Protein AF-A0A521YFS3-F1 (afdb_monomer_lite)

Radius of gyration: 19.66 Å; chains: 1; bounding box: 49×34×52 Å

Foldseek 3Di:
DPDPDDVVCVVCLCVVLVVQVVVLVVVVVVVVVVLVVQLVVLVVVQDDDDDDPPCVVVVLVDPSSVSSVVSNVVSVVVSLVLCLQQPLQLVLCSSPDPDHSVVSSVVSNVLCVVCVPVSVVLSVVLVVQQVVCCVVVNVNCVPSVVVSVVVSNVVNCVSPPDVVVVPDD

Structure (mmCIF, N/CA/C/O backbone):
data_AF-A0A521YFS3-F1
#
_entry.id   AF-A0A521YFS3-F1
#
loop_
_atom_site.group_PDB
_atom_site.id
_atom_site.type_symbol
_atom_site.label_atom_id
_atom_site.label_alt_id
_atom_site.label_comp_id
_atom_site.label_asym_id
_atom_site.label_entity_id
_atom_site.label_seq_id
_atom_site.pdbx_PDB_ins_code
_atom_site.Cartn_x
_atom_site.Cartn_y
_atom_site.Cartn_z
_atom_site.occupancy
_atom_site.B_iso_or_equiv
_atom_site.auth_seq_id
_atom_site.auth_comp_id
_atom_site.auth_asym_id
_atom_site.auth_atom_id
_atom_site.pdbx_PDB_model_num
ATOM 1 N N . ARG A 1 1 ? -25.239 -2.115 20.377 1.00 49.56 1 ARG A N 1
ATOM 2 C CA . ARG A 1 1 ? -25.679 -0.837 20.997 1.00 49.56 1 ARG A CA 1
ATOM 3 C C . ARG A 1 1 ? -26.513 -0.081 19.964 1.00 49.56 1 ARG A C 1
ATOM 5 O O . ARG A 1 1 ? -25.998 0.161 18.883 1.00 49.56 1 ARG A O 1
ATOM 12 N N . GLY A 1 2 ? -27.787 0.203 20.253 1.00 61.22 2 GLY A N 1
ATOM 13 C CA . GLY A 1 2 ? -28.758 0.793 19.313 1.00 61.22 2 GLY A CA 1
ATOM 14 C C . GLY A 1 2 ? -28.614 2.306 19.143 1.00 61.22 2 GLY A C 1
ATOM 15 O O . GLY A 1 2 ? -29.507 3.059 19.514 1.00 61.22 2 GLY A O 1
ATOM 16 N N . VAL A 1 3 ? -27.475 2.757 18.622 1.00 73.44 3 VAL A N 1
ATOM 17 C CA . VAL A 1 3 ? -27.292 4.160 18.224 1.00 73.44 3 VAL A CA 1
ATOM 18 C C . VAL A 1 3 ? -27.862 4.318 16.815 1.00 73.44 3 VAL A C 1
ATOM 20 O O . VAL A 1 3 ? -27.650 3.442 15.978 1.00 73.44 3 VAL A O 1
ATOM 23 N N . ARG A 1 4 ? -28.600 5.402 16.542 1.00 76.88 4 ARG A N 1
ATOM 24 C CA . ARG A 1 4 ? -29.092 5.673 15.183 1.00 76.88 4 ARG A CA 1
ATOM 25 C C . ARG A 1 4 ? -27.887 5.800 14.236 1.00 76.88 4 ARG A C 1
ATOM 27 O O . ARG A 1 4 ? -26.995 6.590 14.555 1.00 76.88 4 ARG A O 1
ATOM 34 N N . PRO A 1 5 ? -27.826 5.030 13.134 1.00 75.75 5 PRO A N 1
ATOM 35 C CA . PRO A 1 5 ? -26.769 5.188 12.146 1.00 75.75 5 PRO A CA 1
ATOM 36 C C . PRO A 1 5 ? -26.848 6.604 11.576 1.00 75.75 5 PRO A C 1
ATOM 38 O O . PRO A 1 5 ? -27.910 7.045 11.141 1.00 75.75 5 PRO A O 1
ATOM 41 N N . ASP A 1 6 ? -25.732 7.320 11.643 1.00 84.56 6 ASP A N 1
ATOM 42 C CA . ASP A 1 6 ? -25.609 8.698 11.183 1.00 84.56 6 ASP A CA 1
ATOM 43 C C . ASP A 1 6 ? -24.417 8.796 10.232 1.00 84.56 6 ASP A C 1
ATOM 45 O O . ASP A 1 6 ? -23.279 8.505 10.610 1.00 84.56 6 ASP A O 1
ATOM 49 N N . LEU A 1 7 ? -24.699 9.204 8.994 1.00 82.31 7 LEU A N 1
ATOM 50 C CA . LEU A 1 7 ? -23.705 9.310 7.932 1.00 82.31 7 LEU A CA 1
ATOM 51 C C . LEU A 1 7 ? -22.634 10.354 8.278 1.00 82.31 7 LEU A C 1
ATOM 53 O O . LEU A 1 7 ? -21.461 10.140 7.984 1.00 82.31 7 LEU A O 1
ATOM 57 N N . GLY A 1 8 ? -23.020 11.453 8.939 1.00 81.25 8 GLY A N 1
ATOM 58 C CA . GLY A 1 8 ? -22.095 12.526 9.307 1.00 81.25 8 GLY A CA 1
ATOM 59 C C . GLY A 1 8 ? -21.026 12.041 10.284 1.00 81.25 8 GLY A C 1
ATOM 60 O O . GLY A 1 8 ? -19.832 12.218 10.051 1.00 81.25 8 GLY A O 1
ATOM 61 N N . ARG A 1 9 ? -21.442 11.327 11.335 1.00 77.44 9 ARG A N 1
ATOM 62 C CA . ARG A 1 9 ? -20.515 10.689 12.282 1.00 77.44 9 ARG A CA 1
ATOM 63 C C . ARG A 1 9 ? -19.628 9.632 11.635 1.00 77.44 9 ARG A C 1
ATOM 65 O O . ARG A 1 9 ? -18.471 9.520 12.020 1.00 77.44 9 ARG A O 1
ATOM 72 N N . SER A 1 10 ? -20.137 8.872 10.666 1.00 78.75 10 SER A N 1
ATOM 73 C CA . SER A 1 10 ? -19.317 7.909 9.922 1.00 78.75 10 SER A CA 1
ATOM 74 C C . SER A 1 10 ? -18.268 8.596 9.043 1.00 78.75 10 SER A C 1
ATOM 76 O O . SER A 1 10 ? -17.126 8.144 9.010 1.00 78.75 10 SER A O 1
ATOM 78 N N . LEU A 1 11 ? -18.622 9.704 8.384 1.00 81.69 11 LEU A N 1
ATOM 79 C CA . LEU A 1 11 ? -17.704 10.480 7.542 1.00 81.69 11 LEU A CA 1
ATOM 80 C C . LEU A 1 11 ? -16.614 11.197 8.348 1.00 81.69 11 LEU A C 1
ATOM 82 O O . LEU A 1 11 ? -15.509 11.365 7.844 1.00 81.69 11 LEU A O 1
ATOM 86 N N . LEU A 1 12 ? -16.902 11.591 9.591 1.00 82.44 12 LEU A N 1
ATOM 87 C CA . LEU A 1 12 ? -15.970 12.306 10.474 1.00 82.44 12 LEU A CA 1
ATOM 88 C C . LEU A 1 12 ? -15.333 11.413 11.553 1.00 82.44 12 LEU A C 1
ATOM 90 O O . LEU A 1 12 ? -14.607 11.894 12.418 1.00 82.44 12 LEU A O 1
ATOM 94 N N . ALA A 1 13 ? -15.532 10.093 11.495 1.00 77.69 13 ALA A N 1
ATOM 95 C CA . ALA A 1 13 ? -15.024 9.150 12.501 1.00 77.69 13 ALA A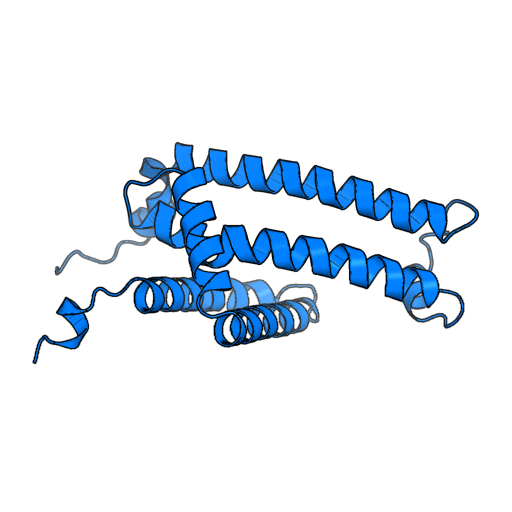 CA 1
ATOM 96 C C . ALA A 1 13 ? -13.486 9.144 12.650 1.00 77.69 13 ALA A C 1
ATOM 98 O O . ALA A 1 13 ? -12.952 8.636 13.635 1.00 77.69 13 ALA A O 1
ATOM 99 N N . TRP A 1 14 ? -12.774 9.689 11.664 1.00 77.38 14 TRP A N 1
ATOM 100 C CA . TRP A 1 14 ? -11.319 9.793 11.612 1.00 77.38 14 TRP A CA 1
ATOM 101 C C . TRP A 1 14 ? -10.772 11.017 12.359 1.00 77.38 14 TRP A C 1
ATOM 103 O O . TRP A 1 14 ? -9.599 11.003 12.729 1.00 77.38 14 TRP A O 1
ATOM 113 N N . GLU A 1 15 ? -11.598 12.036 12.638 1.00 78.94 15 GLU A N 1
ATOM 114 C CA . GLU A 1 15 ? -11.159 13.293 13.265 1.00 78.94 15 GLU A CA 1
ATOM 115 C C . GLU A 1 15 ? -10.394 13.084 14.585 1.00 78.94 15 GLU A C 1
ATOM 117 O O . GLU A 1 15 ? -9.289 13.611 14.720 1.00 78.94 15 GLU A O 1
ATOM 122 N N . PRO A 1 16 ? -10.863 12.258 15.543 1.00 77.88 16 PRO A N 1
ATOM 123 C CA . PRO A 1 16 ? -10.149 12.083 16.810 1.00 77.88 16 PRO A CA 1
ATOM 124 C C . PRO A 1 16 ? -8.791 11.384 16.653 1.00 77.88 16 PRO A C 1
ATOM 126 O O . PRO A 1 16 ? -7.947 11.446 17.543 1.00 77.88 16 PRO A O 1
ATOM 129 N N . ARG A 1 17 ? -8.577 10.695 15.526 1.00 82.50 17 ARG A N 1
ATOM 130 C CA . ARG A 1 17 ? -7.413 9.836 15.254 1.00 82.50 17 ARG A CA 1
ATOM 131 C C . ARG A 1 17 ? -6.498 10.413 14.171 1.00 82.50 17 ARG A C 1
ATOM 133 O O . ARG A 1 17 ? -5.498 9.790 13.807 1.00 82.50 17 ARG A O 1
ATOM 140 N N . LEU A 1 18 ? -6.800 11.632 13.714 1.00 84.56 18 LEU A N 1
ATOM 141 C CA . LEU A 1 18 ? -6.095 12.383 12.675 1.00 84.56 18 LEU A CA 1
ATOM 142 C C . LEU A 1 18 ? -4.578 12.362 12.840 1.00 84.56 18 LEU A C 1
ATOM 144 O O . LEU A 1 18 ? -3.866 12.114 11.875 1.00 84.56 18 LEU A O 1
ATOM 148 N N . LYS A 1 19 ? -4.073 12.579 14.060 1.00 87.75 19 LYS A N 1
ATOM 149 C CA . LYS A 1 19 ? -2.629 12.633 14.327 1.00 87.75 19 LYS A CA 1
ATOM 150 C C . LYS A 1 19 ? -1.919 11.341 13.917 1.00 87.75 19 LYS A C 1
ATOM 152 O O . LYS A 1 19 ? -0.931 11.395 13.191 1.00 87.75 19 LYS A O 1
ATOM 157 N N . ASN A 1 20 ? -2.409 10.184 14.363 1.00 88.75 20 ASN A N 1
ATOM 158 C CA . ASN A 1 20 ? -1.738 8.911 14.088 1.00 88.75 20 ASN A CA 1
ATOM 159 C C . ASN A 1 20 ? -1.926 8.487 12.627 1.00 88.75 20 ASN A C 1
ATOM 161 O O . ASN A 1 20 ? -0.998 7.948 12.028 1.00 88.75 20 ASN A O 1
ATOM 165 N N . ILE A 1 21 ? -3.081 8.804 12.031 1.00 90.44 21 ILE A N 1
ATOM 166 C CA . ILE A 1 21 ? -3.322 8.613 10.595 1.00 90.44 21 ILE A CA 1
ATOM 167 C C . ILE A 1 21 ? -2.365 9.480 9.768 1.00 90.44 21 ILE A C 1
ATOM 169 O O . ILE A 1 21 ? -1.788 8.993 8.801 1.00 90.44 21 ILE A O 1
ATOM 173 N N . ALA A 1 22 ? -2.141 10.734 10.165 1.00 91.69 22 ALA A N 1
ATOM 174 C CA . ALA A 1 22 ? -1.217 11.642 9.493 1.00 91.69 22 ALA A CA 1
ATOM 175 C C . ALA A 1 22 ? 0.237 11.167 9.608 1.00 91.69 22 ALA A C 1
ATOM 177 O O . ALA A 1 22 ? 0.955 11.182 8.613 1.00 91.69 22 ALA A O 1
ATOM 178 N N . VAL A 1 23 ? 0.668 10.688 10.782 1.00 93.25 23 VAL A N 1
ATOM 179 C CA . VAL A 1 23 ? 2.005 10.087 10.953 1.00 93.25 23 VAL A CA 1
ATOM 180 C C . VAL A 1 23 ? 2.160 8.859 10.060 1.00 93.25 23 VAL A C 1
ATOM 182 O O . VAL A 1 23 ? 3.168 8.722 9.373 1.00 93.25 23 VAL A O 1
ATOM 185 N N . PHE A 1 24 ? 1.154 7.985 10.025 1.00 93.62 24 PHE A N 1
ATOM 186 C CA . PHE A 1 24 ? 1.168 6.818 9.150 1.00 93.62 24 PHE A CA 1
ATOM 187 C C . PHE A 1 24 ? 1.230 7.218 7.667 1.00 93.62 24 PHE A C 1
ATOM 189 O O . PHE A 1 24 ? 2.061 6.702 6.924 1.00 93.62 24 PHE A O 1
ATOM 196 N N . GLY A 1 25 ? 0.431 8.203 7.253 1.00 93.25 25 GLY A N 1
ATOM 197 C CA . GLY A 1 25 ? 0.481 8.780 5.910 1.00 93.25 25 GLY A CA 1
ATOM 198 C C . GLY A 1 25 ? 1.843 9.393 5.572 1.00 93.25 25 GLY A C 1
ATOM 199 O O . GLY A 1 25 ? 2.340 9.189 4.471 1.00 93.25 25 GLY A O 1
ATOM 200 N N . ALA A 1 26 ? 2.492 10.073 6.520 1.00 94.62 26 ALA A N 1
ATOM 201 C CA . ALA A 1 26 ? 3.835 10.623 6.335 1.00 94.62 26 ALA A CA 1
ATOM 202 C C . ALA A 1 26 ? 4.888 9.520 6.135 1.00 94.62 26 ALA A C 1
ATOM 204 O O . ALA A 1 26 ? 5.755 9.655 5.275 1.00 94.62 26 ALA A O 1
ATOM 205 N N . VAL A 1 27 ? 4.789 8.407 6.869 1.00 92.19 27 VAL A N 1
ATOM 206 C CA . VAL A 1 27 ? 5.653 7.232 6.655 1.00 92.19 27 VAL A CA 1
ATOM 207 C C . VAL A 1 27 ? 5.458 6.663 5.249 1.00 92.19 27 VAL A C 1
ATOM 209 O O . VAL A 1 27 ? 6.442 6.401 4.556 1.00 92.19 27 VAL A O 1
ATOM 212 N N . LEU A 1 28 ? 4.208 6.520 4.798 1.00 93.19 28 LEU A N 1
ATOM 213 C CA . LEU A 1 28 ? 3.911 6.061 3.438 1.00 93.19 28 LEU A CA 1
ATOM 214 C C . LEU A 1 28 ? 4.409 7.043 2.369 1.00 93.19 28 LEU A C 1
ATOM 216 O O . LEU A 1 28 ? 4.914 6.606 1.342 1.00 93.19 28 LEU A O 1
ATOM 220 N N . LEU A 1 29 ? 4.336 8.352 2.619 1.00 95.25 29 LEU A N 1
ATOM 221 C CA . LEU A 1 29 ? 4.861 9.371 1.710 1.00 95.25 29 LEU A CA 1
ATOM 222 C C . LEU A 1 29 ? 6.386 9.287 1.577 1.00 95.25 29 LEU A C 1
ATOM 224 O O . LEU A 1 29 ? 6.917 9.408 0.476 1.00 95.25 29 LEU A O 1
ATOM 228 N N . VAL A 1 30 ? 7.101 9.056 2.681 1.00 94.88 30 VAL A N 1
ATOM 229 C CA . VAL A 1 30 ? 8.552 8.829 2.640 1.00 94.88 30 VAL A CA 1
ATOM 230 C C . VAL A 1 30 ? 8.869 7.564 1.842 1.00 94.88 30 VAL A C 1
ATOM 232 O O . VAL A 1 30 ? 9.759 7.600 0.996 1.00 94.88 30 VAL A O 1
ATOM 235 N N . LEU A 1 31 ? 8.128 6.473 2.065 1.00 93.38 31 LEU A N 1
ATOM 236 C CA . LEU A 1 31 ? 8.261 5.233 1.289 1.00 93.38 31 LEU A CA 1
ATOM 237 C C . LEU A 1 31 ? 7.957 5.431 -0.198 1.00 93.38 31 LEU A C 1
ATOM 239 O O . LEU A 1 31 ? 8.588 4.782 -1.028 1.00 93.38 31 LEU A O 1
ATOM 243 N N . GLU A 1 32 ? 7.047 6.341 -0.534 1.00 94.69 32 GLU A N 1
ATOM 244 C CA . GLU A 1 32 ? 6.817 6.756 -1.912 1.00 94.69 32 GLU A CA 1
ATOM 245 C C . GLU A 1 32 ? 8.020 7.540 -2.467 1.00 94.69 32 GLU A C 1
ATOM 247 O O . GLU A 1 32 ? 8.577 7.182 -3.495 1.00 94.69 32 GLU A O 1
ATOM 252 N N . MET A 1 33 ? 8.540 8.552 -1.773 1.00 95.94 33 MET A N 1
ATOM 253 C CA . MET A 1 33 ? 9.711 9.298 -2.280 1.00 95.94 33 MET A CA 1
ATOM 254 C C . MET A 1 33 ? 10.933 8.385 -2.528 1.00 95.94 33 MET A C 1
ATOM 256 O O . MET A 1 33 ? 11.603 8.478 -3.558 1.00 95.94 33 MET A O 1
ATOM 260 N N . ILE A 1 34 ? 11.173 7.492 -1.566 1.00 96.06 34 ILE A N 1
ATOM 261 C CA . ILE A 1 34 ? 11.570 6.089 -1.731 1.00 96.06 34 ILE A CA 1
ATOM 262 C C . ILE A 1 34 ? 11.526 5.478 -3.142 1.00 96.06 34 ILE A C 1
ATOM 264 O O . ILE A 1 34 ? 12.467 5.512 -3.944 1.00 96.06 34 ILE A O 1
ATOM 268 N N . TRP A 1 35 ? 10.375 4.862 -3.382 1.00 94.94 35 TRP A N 1
ATOM 269 C CA . TRP A 1 35 ? 9.966 4.192 -4.598 1.00 94.94 35 TRP A CA 1
ATOM 270 C C . TRP A 1 35 ? 10.164 5.049 -5.851 1.00 94.94 35 TRP A C 1
ATOM 272 O O . TRP A 1 35 ? 10.798 4.585 -6.796 1.00 94.94 35 TRP A O 1
ATOM 282 N N . GLY A 1 36 ? 9.724 6.309 -5.855 1.00 93.12 36 GLY A N 1
ATOM 283 C CA . GLY A 1 36 ? 9.883 7.225 -6.983 1.00 93.12 36 GLY A CA 1
ATOM 284 C C . GLY A 1 36 ? 11.345 7.402 -7.404 1.00 93.12 36 GLY A C 1
ATOM 285 O O . GLY A 1 36 ? 11.660 7.383 -8.596 1.00 93.12 36 GLY A O 1
ATOM 286 N N . ARG A 1 37 ? 12.276 7.480 -6.443 1.00 94.56 37 ARG A N 1
ATOM 287 C CA . ARG A 1 37 ? 13.718 7.509 -6.743 1.00 94.56 37 ARG A CA 1
ATOM 288 C C . ARG A 1 37 ? 14.225 6.187 -7.304 1.00 94.56 37 ARG A C 1
ATOM 290 O O . ARG A 1 37 ? 14.972 6.204 -8.277 1.00 94.56 37 ARG A O 1
ATOM 297 N N . ALA A 1 38 ? 13.820 5.058 -6.728 1.00 94.00 38 ALA A N 1
ATOM 298 C CA . ALA A 1 38 ? 14.200 3.744 -7.243 1.00 94.00 38 ALA A CA 1
ATOM 299 C C . ALA A 1 38 ? 13.687 3.532 -8.681 1.00 94.00 38 ALA A C 1
ATOM 301 O O . ALA A 1 38 ? 14.436 3.075 -9.541 1.00 94.00 38 ALA A O 1
ATOM 302 N N . SER A 1 39 ? 12.453 3.957 -8.961 1.00 90.94 39 SER A N 1
ATOM 303 C CA . SER A 1 39 ? 11.829 3.959 -10.287 1.00 90.94 39 SER A CA 1
ATOM 304 C C . SER A 1 39 ? 12.659 4.754 -11.303 1.00 90.94 39 SER A C 1
ATOM 306 O O . SER A 1 39 ? 12.922 4.259 -12.397 1.00 90.94 39 SER A O 1
ATOM 308 N N . LEU A 1 40 ? 13.135 5.952 -10.938 1.00 90.00 40 LEU A N 1
ATOM 309 C CA . LEU A 1 40 ? 14.018 6.753 -11.798 1.00 90.00 40 LEU A CA 1
ATOM 310 C C . LEU A 1 40 ? 15.368 6.075 -12.060 1.00 90.00 40 LEU A C 1
ATOM 312 O O . LEU A 1 40 ? 15.876 6.157 -13.173 1.00 90.00 40 LEU A O 1
ATOM 316 N N . VAL A 1 41 ? 15.946 5.402 -11.061 1.00 91.81 41 VAL A N 1
ATOM 317 C CA . VAL A 1 41 ? 17.207 4.663 -11.230 1.00 91.81 41 VAL A CA 1
ATOM 318 C C . VAL A 1 41 ? 17.021 3.481 -12.176 1.00 91.81 41 VAL A C 1
ATOM 320 O O . VAL A 1 41 ? 17.812 3.329 -13.099 1.00 91.81 41 VAL A O 1
ATOM 323 N N . VAL A 1 42 ? 15.965 2.679 -12.000 1.00 90.25 42 VAL A N 1
ATOM 324 C CA . VAL A 1 42 ? 15.656 1.571 -12.923 1.00 90.25 42 VAL A CA 1
ATOM 325 C C . VAL A 1 42 ? 15.483 2.099 -14.340 1.00 90.25 42 VAL A C 1
ATOM 327 O O . VAL A 1 42 ? 16.035 1.537 -15.281 1.00 90.25 42 VAL A O 1
ATOM 330 N N . PHE A 1 43 ? 14.767 3.212 -14.483 1.00 84.81 43 PHE A N 1
ATOM 331 C CA . PHE A 1 43 ? 14.561 3.863 -15.764 1.00 84.81 43 PHE A CA 1
ATOM 332 C C . PHE A 1 43 ? 15.892 4.324 -16.398 1.00 84.81 43 PHE A C 1
ATOM 334 O O . PHE A 1 43 ? 16.165 4.018 -17.554 1.00 84.81 43 PHE A O 1
ATOM 341 N N . ALA A 1 44 ? 16.764 4.983 -15.631 1.00 86.44 44 ALA A N 1
ATOM 342 C CA . ALA A 1 44 ? 18.052 5.484 -16.116 1.00 86.44 44 ALA A CA 1
ATOM 343 C C . ALA A 1 44 ? 19.061 4.377 -16.466 1.00 86.44 44 ALA A C 1
ATOM 345 O O . ALA A 1 44 ? 19.917 4.583 -17.317 1.00 86.44 44 ALA A O 1
ATOM 346 N N . LEU A 1 45 ? 18.982 3.216 -15.809 1.00 87.31 45 LEU A N 1
ATOM 347 C CA . LEU A 1 45 ? 19.861 2.075 -16.083 1.00 87.31 45 LEU A CA 1
ATOM 348 C C . LEU A 1 45 ? 19.449 1.275 -17.323 1.00 87.31 45 LEU A C 1
ATOM 350 O O . LEU A 1 45 ? 20.246 0.490 -17.821 1.00 87.31 45 LEU A O 1
ATOM 354 N N . THR A 1 46 ? 18.208 1.432 -17.784 1.00 83.00 46 THR A N 1
ATOM 355 C CA . THR A 1 46 ? 17.619 0.583 -18.833 1.00 83.00 46 THR A CA 1
ATOM 356 C C . THR A 1 46 ? 17.319 1.335 -20.125 1.00 83.00 46 THR A C 1
ATOM 358 O O . THR A 1 46 ? 17.108 0.699 -21.154 1.00 83.00 46 THR A O 1
ATOM 361 N N . PHE A 1 47 ? 17.327 2.672 -20.101 1.00 78.25 47 PHE A N 1
ATOM 362 C CA . PHE A 1 47 ? 17.112 3.508 -21.279 1.00 78.25 47 PHE A CA 1
ATOM 363 C C . PHE A 1 47 ? 18.264 4.493 -21.505 1.00 78.25 47 PHE A C 1
ATOM 365 O O . PHE A 1 47 ? 18.576 5.319 -20.647 1.00 78.25 47 PHE A O 1
ATOM 372 N N . ASP A 1 48 ? 18.819 4.483 -22.719 1.00 70.12 48 ASP A N 1
ATOM 373 C CA . ASP A 1 48 ? 19.787 5.476 -23.191 1.00 70.12 48 ASP A CA 1
ATOM 374 C C . ASP A 1 48 ? 19.063 6.744 -23.693 1.00 70.12 48 ASP A C 1
ATOM 376 O O . ASP A 1 48 ? 18.827 6.926 -24.889 1.00 70.12 48 ASP A O 1
ATOM 380 N N . GLY A 1 49 ? 18.675 7.633 -22.772 1.00 66.75 49 GLY A N 1
ATOM 381 C CA . GLY A 1 49 ? 18.076 8.944 -23.079 1.00 66.75 49 GLY A CA 1
ATOM 382 C C . GLY A 1 49 ? 16.628 9.130 -22.602 1.00 66.75 49 GLY A C 1
ATOM 383 O O . GLY A 1 49 ? 16.046 8.273 -21.943 1.00 66.75 49 GLY A O 1
ATOM 384 N N . MET A 1 50 ? 16.039 10.297 -22.894 1.00 57.94 50 MET A N 1
ATOM 385 C CA . MET A 1 50 ? 14.651 10.612 -22.519 1.00 57.94 50 MET A CA 1
ATOM 386 C C . MET A 1 50 ? 13.674 9.904 -23.479 1.00 57.94 50 MET A C 1
ATOM 388 O O . MET A 1 50 ? 13.758 10.154 -24.683 1.00 57.94 50 MET A O 1
ATOM 392 N N . PRO A 1 51 ? 12.734 9.064 -23.003 1.00 56.34 51 PRO A N 1
ATOM 393 C CA . PRO A 1 51 ? 11.722 8.458 -23.860 1.00 56.34 51 PRO A CA 1
ATOM 394 C C . PRO A 1 51 ? 10.850 9.511 -24.512 1.00 56.34 51 PRO A C 1
ATOM 396 O O . PRO A 1 51 ? 10.455 10.490 -23.876 1.00 56.34 51 PRO A O 1
ATOM 399 N N . ASP A 1 52 ? 10.443 9.245 -25.746 1.00 59.72 52 ASP A N 1
ATOM 400 C CA . ASP A 1 52 ? 9.316 9.956 -26.323 1.00 59.72 52 ASP A CA 1
ATOM 401 C C . ASP A 1 52 ? 8.015 9.439 -25.678 1.00 59.72 52 ASP A C 1
ATOM 403 O O . ASP A 1 52 ? 7.618 8.282 -25.843 1.00 59.72 52 ASP A O 1
ATOM 407 N N . PHE A 1 53 ? 7.335 10.298 -24.914 1.00 57.03 53 PHE A N 1
ATOM 408 C CA . PHE A 1 53 ? 6.086 9.954 -24.222 1.00 57.03 53 PHE A CA 1
ATOM 409 C C . PHE A 1 53 ? 4.914 9.693 -25.181 1.00 57.03 53 PHE A C 1
ATOM 411 O O . PHE A 1 53 ? 3.884 9.164 -24.761 1.00 57.03 53 PHE A O 1
ATOM 418 N N . LYS A 1 54 ? 5.063 10.009 -26.475 1.00 55.06 54 LYS A N 1
ATOM 419 C CA . LYS A 1 54 ? 4.004 9.893 -27.490 1.00 55.06 54 LYS A CA 1
ATOM 420 C C . LYS A 1 54 ? 3.543 8.453 -27.780 1.00 55.06 54 LYS A C 1
ATOM 422 O O . LYS A 1 54 ? 2.491 8.286 -28.389 1.00 55.06 54 LYS A O 1
ATOM 427 N N . GLY A 1 55 ? 4.268 7.427 -27.313 1.00 54.50 55 GLY A N 1
ATOM 428 C CA . GLY A 1 55 ? 3.920 6.002 -27.482 1.00 54.50 55 GLY A CA 1
ATOM 429 C C . GLY A 1 55 ? 4.125 5.123 -26.237 1.00 54.50 55 GLY A C 1
ATOM 430 O O . GLY A 1 55 ? 4.171 3.898 -26.351 1.00 54.50 55 GLY A O 1
ATOM 431 N N . SER A 1 56 ? 4.263 5.734 -25.054 1.00 63.75 56 SER A N 1
ATOM 432 C CA . SER A 1 56 ? 4.822 5.124 -23.833 1.00 63.75 56 SER A CA 1
ATOM 433 C C . SER A 1 56 ? 4.199 3.784 -23.402 1.00 63.75 56 SER A C 1
ATOM 435 O O . SER A 1 56 ? 4.936 2.892 -22.991 1.00 63.75 56 SER A O 1
ATOM 437 N N . LEU A 1 57 ? 2.881 3.590 -23.529 1.00 62.91 57 LEU A N 1
ATOM 438 C CA . LEU A 1 57 ? 2.239 2.334 -23.110 1.00 62.91 57 LEU A CA 1
ATOM 439 C C . LEU A 1 57 ? 2.512 1.162 -24.062 1.00 62.91 57 LEU A C 1
ATOM 441 O O . LEU A 1 57 ? 2.723 0.046 -23.604 1.00 62.91 57 LEU A O 1
ATOM 445 N N . LEU A 1 58 ? 2.532 1.401 -25.377 1.00 67.81 58 LEU A N 1
ATOM 446 C CA . LEU A 1 58 ? 2.869 0.359 -26.356 1.00 67.81 58 LEU A CA 1
ATOM 447 C C . LEU A 1 58 ? 4.365 0.039 -26.334 1.00 67.81 58 LEU A C 1
ATOM 449 O O . LEU A 1 58 ? 4.745 -1.097 -26.596 1.00 67.81 58 LEU A O 1
ATOM 453 N N . ALA A 1 59 ? 5.204 1.006 -25.952 1.00 68.12 59 ALA A N 1
ATOM 454 C CA . ALA A 1 59 ? 6.622 0.765 -25.715 1.00 68.12 59 ALA A CA 1
ATOM 455 C C . ALA A 1 59 ? 6.849 -0.254 -24.581 1.00 68.12 59 ALA A C 1
ATOM 457 O O . ALA A 1 59 ? 7.778 -1.049 -24.668 1.00 68.12 59 ALA A O 1
ATOM 458 N N . LEU A 1 60 ? 5.978 -0.320 -23.567 1.00 66.25 60 LEU A N 1
ATOM 459 C CA . LEU A 1 60 ? 6.040 -1.369 -22.535 1.00 66.25 60 LEU A CA 1
ATOM 460 C C . LEU A 1 60 ? 5.725 -2.774 -23.072 1.00 66.25 60 LEU A C 1
ATOM 462 O O . LEU A 1 60 ? 6.000 -3.750 -22.390 1.00 66.25 60 LEU A O 1
ATOM 466 N N . LEU A 1 61 ? 5.131 -2.897 -24.259 1.00 71.56 61 LEU A N 1
ATOM 467 C CA . LEU A 1 61 ? 4.859 -4.185 -24.904 1.00 71.56 61 LEU A CA 1
ATOM 468 C C . LEU A 1 61 ? 5.937 -4.558 -25.931 1.00 71.56 61 LEU A C 1
ATOM 470 O O . LEU A 1 61 ? 5.871 -5.634 -26.522 1.00 71.56 61 LEU A O 1
ATOM 474 N N . ASP A 1 62 ? 6.920 -3.682 -26.152 1.00 77.94 62 ASP A N 1
ATOM 475 C CA . ASP A 1 62 ? 8.038 -3.950 -27.045 1.00 77.94 62 ASP A CA 1
ATOM 476 C C . ASP A 1 62 ? 8.976 -4.988 -26.400 1.00 77.94 62 ASP A C 1
ATOM 478 O O . ASP A 1 62 ? 9.498 -4.740 -25.307 1.00 77.94 62 ASP A O 1
ATOM 482 N N . PRO A 1 63 ? 9.248 -6.129 -27.061 1.00 77.38 63 PRO A N 1
ATOM 483 C CA . PRO A 1 63 ? 10.170 -7.143 -26.551 1.00 77.38 63 PRO A CA 1
ATOM 484 C C . PRO A 1 63 ? 11.569 -6.603 -26.226 1.00 77.38 63 PRO A C 1
ATOM 486 O O . PRO A 1 63 ? 12.266 -7.176 -25.392 1.00 77.38 63 PRO A O 1
ATOM 489 N N . ARG A 1 64 ? 11.982 -5.492 -26.851 1.00 80.38 64 ARG A N 1
ATOM 490 C CA . ARG A 1 64 ? 13.268 -4.829 -26.582 1.00 80.38 64 ARG A CA 1
ATOM 491 C C . ARG A 1 64 ? 13.353 -4.232 -25.178 1.00 80.38 64 ARG A C 1
ATOM 493 O O . ARG A 1 64 ? 14.450 -4.083 -24.659 1.00 80.38 64 ARG A O 1
ATOM 500 N N . ASN A 1 65 ? 12.215 -3.955 -24.546 1.00 82.00 65 ASN A N 1
ATOM 501 C CA . ASN A 1 65 ? 12.141 -3.352 -23.217 1.00 82.00 65 ASN A CA 1
ATOM 502 C C . ASN A 1 65 ? 11.935 -4.394 -22.103 1.00 82.00 65 ASN A C 1
ATOM 504 O O . ASN A 1 65 ? 11.625 -4.030 -20.969 1.00 82.00 65 ASN A O 1
ATOM 508 N N . VAL A 1 66 ? 12.106 -5.691 -22.394 1.00 84.88 66 VAL A N 1
ATOM 509 C CA . VAL A 1 66 ? 11.891 -6.769 -21.412 1.00 84.88 66 VAL A CA 1
ATOM 510 C C . VAL A 1 66 ? 12.762 -6.612 -20.166 1.00 84.88 66 VAL A C 1
ATOM 512 O O . VAL A 1 66 ? 12.289 -6.860 -19.059 1.00 84.88 66 VAL A O 1
ATOM 515 N N . GLU A 1 67 ? 14.000 -6.139 -20.323 1.00 86.56 67 GLU A N 1
ATOM 516 C CA . GLU A 1 67 ? 14.911 -5.891 -19.203 1.00 86.56 67 GLU A CA 1
ATOM 517 C C . GLU A 1 67 ? 14.352 -4.823 -18.256 1.00 86.56 67 GLU A C 1
ATOM 519 O O . GLU A 1 67 ? 14.298 -5.041 -17.044 1.00 86.56 67 GLU A O 1
ATOM 524 N N . PHE A 1 68 ? 13.824 -3.725 -18.808 1.00 87.25 68 PHE A N 1
ATOM 525 C CA . PHE A 1 68 ? 13.126 -2.708 -18.027 1.00 87.25 68 PHE A CA 1
ATOM 526 C C . PHE A 1 68 ? 11.903 -3.281 -17.318 1.00 87.25 68 PHE A C 1
ATOM 528 O O . PHE A 1 68 ? 11.754 -3.073 -16.119 1.00 87.25 68 PHE A O 1
ATOM 535 N N . ILE A 1 69 ? 11.042 -4.027 -18.016 1.00 87.50 69 ILE A N 1
ATOM 536 C CA . ILE A 1 69 ? 9.814 -4.582 -17.425 1.00 87.50 69 ILE A CA 1
ATOM 537 C C . ILE A 1 69 ? 10.154 -5.499 -16.251 1.00 87.50 69 ILE A C 1
ATOM 539 O O . ILE A 1 69 ? 9.550 -5.378 -15.184 1.00 87.50 69 ILE A O 1
ATOM 543 N N . VAL A 1 70 ? 11.126 -6.397 -16.424 1.00 90.38 70 VAL A N 1
ATOM 544 C CA . VAL A 1 70 ? 11.553 -7.333 -15.378 1.00 90.38 70 VAL A CA 1
ATOM 545 C C . VAL A 1 70 ? 12.160 -6.578 -14.198 1.00 90.38 70 VAL A C 1
ATOM 547 O O . VAL A 1 70 ? 11.735 -6.801 -13.065 1.00 90.38 70 VAL A O 1
ATOM 550 N N . ALA A 1 71 ? 13.097 -5.656 -14.441 1.00 91.31 71 ALA A N 1
ATOM 551 C CA . ALA A 1 71 ? 13.735 -4.877 -13.383 1.00 91.31 71 ALA A CA 1
ATOM 552 C C . ALA A 1 71 ? 12.721 -4.000 -12.629 1.00 91.31 71 ALA A C 1
ATOM 554 O O . ALA A 1 71 ? 12.664 -4.025 -11.400 1.00 91.31 71 ALA A O 1
ATOM 555 N N . TYR A 1 72 ? 11.870 -3.278 -13.357 1.00 91.19 72 TYR A N 1
ATOM 556 C CA . TYR A 1 72 ? 10.850 -2.396 -12.796 1.00 91.19 72 TYR A CA 1
ATOM 557 C C . TYR A 1 72 ? 9.825 -3.171 -11.972 1.00 91.19 72 TYR A C 1
ATOM 559 O O . TYR A 1 72 ? 9.507 -2.784 -10.848 1.00 91.19 72 TYR A O 1
ATOM 567 N N . THR A 1 73 ? 9.356 -4.307 -12.494 1.00 91.94 73 THR A N 1
ATOM 568 C CA . THR A 1 73 ? 8.412 -5.178 -11.786 1.00 91.94 73 THR A CA 1
ATOM 569 C C . THR A 1 73 ? 9.052 -5.792 -10.546 1.00 91.94 73 THR A C 1
ATOM 571 O O . THR A 1 73 ? 8.405 -5.849 -9.505 1.00 91.94 73 THR A O 1
ATOM 574 N N . ALA A 1 74 ? 10.319 -6.213 -10.608 1.00 94.50 74 ALA A N 1
ATOM 575 C CA . ALA A 1 74 ? 11.020 -6.789 -9.463 1.00 94.50 74 ALA A CA 1
ATOM 576 C C . ALA A 1 74 ? 11.212 -5.765 -8.334 1.00 94.50 74 ALA A C 1
ATOM 578 O O . ALA A 1 74 ? 10.857 -6.038 -7.186 1.00 94.50 74 ALA A O 1
ATOM 579 N N . VAL A 1 75 ? 11.711 -4.565 -8.653 1.00 95.50 75 VAL A N 1
ATOM 580 C CA . VAL A 1 75 ? 11.860 -3.486 -7.662 1.00 95.50 75 VAL A CA 1
ATOM 581 C C . VAL A 1 75 ? 10.485 -3.071 -7.130 1.00 95.50 75 VAL A C 1
ATOM 583 O O . VAL A 1 75 ? 10.312 -2.942 -5.918 1.00 95.50 75 VAL A O 1
ATOM 586 N N . GLY A 1 76 ? 9.481 -2.950 -8.002 1.00 95.06 76 GLY A N 1
ATOM 587 C CA . GLY A 1 76 ? 8.101 -2.652 -7.615 1.00 95.06 76 GLY A CA 1
ATOM 588 C C . GLY A 1 76 ? 7.505 -3.686 -6.675 1.00 95.06 76 GLY A C 1
ATOM 589 O O . GLY A 1 76 ? 6.914 -3.319 -5.664 1.00 95.06 76 GLY A O 1
ATOM 590 N N . ALA A 1 77 ? 7.720 -4.973 -6.941 1.00 94.88 77 ALA A N 1
ATOM 591 C CA . ALA A 1 77 ? 7.251 -6.056 -6.088 1.00 94.88 77 ALA A CA 1
ATOM 592 C C . ALA A 1 77 ? 7.879 -6.002 -4.687 1.00 94.88 77 ALA A C 1
ATOM 594 O O . ALA A 1 77 ? 7.182 -6.251 -3.704 1.00 94.88 77 ALA A O 1
ATOM 595 N N . ILE A 1 78 ? 9.159 -5.625 -4.569 1.00 96.06 78 ILE A N 1
ATOM 596 C CA . ILE A 1 78 ? 9.830 -5.451 -3.270 1.00 96.06 78 ILE A CA 1
ATOM 597 C C . ILE A 1 78 ? 9.165 -4.329 -2.466 1.00 96.06 78 ILE A C 1
ATOM 599 O O . ILE A 1 78 ? 8.807 -4.535 -1.305 1.00 96.06 78 ILE A O 1
ATOM 603 N N . PHE A 1 79 ? 8.958 -3.159 -3.077 1.00 96.25 79 PHE A N 1
ATOM 604 C CA . PHE A 1 79 ? 8.288 -2.039 -2.411 1.00 96.25 79 PHE A CA 1
ATOM 605 C C . PHE A 1 79 ? 6.831 -2.359 -2.081 1.00 96.25 79 PHE A C 1
ATOM 607 O O . PHE A 1 79 ? 6.389 -2.088 -0.967 1.00 96.25 79 PHE A O 1
ATOM 614 N N . ALA A 1 80 ? 6.100 -2.984 -3.004 1.00 95.75 80 ALA A N 1
ATOM 615 C CA . ALA A 1 80 ? 4.720 -3.398 -2.791 1.00 95.75 80 ALA A CA 1
ATOM 616 C C . ALA A 1 80 ? 4.609 -4.376 -1.617 1.00 95.75 80 ALA A C 1
ATOM 618 O O . ALA A 1 80 ? 3.781 -4.169 -0.733 1.00 95.75 80 ALA A O 1
ATOM 619 N N . LEU A 1 81 ? 5.476 -5.393 -1.556 1.00 95.81 81 LEU A N 1
ATOM 620 C CA . LEU A 1 81 ? 5.517 -6.343 -0.447 1.00 95.81 81 LEU A CA 1
ATOM 621 C C . LEU A 1 81 ? 5.840 -5.641 0.872 1.00 95.81 81 LEU A C 1
ATOM 623 O O . LEU A 1 81 ? 5.189 -5.904 1.882 1.00 95.81 81 LEU A O 1
ATOM 627 N N . TRP A 1 82 ? 6.823 -4.742 0.867 1.00 95.75 82 TRP A N 1
ATOM 628 C CA . TRP A 1 82 ? 7.229 -4.021 2.066 1.00 95.75 82 TRP A CA 1
ATOM 629 C C . TRP A 1 82 ? 6.112 -3.115 2.592 1.00 95.75 82 TRP A C 1
ATOM 631 O O . TRP A 1 82 ? 5.748 -3.209 3.766 1.00 95.75 82 TRP A O 1
ATOM 641 N N . ILE A 1 83 ? 5.517 -2.298 1.718 1.00 96.25 83 ILE A N 1
ATOM 642 C CA . ILE A 1 83 ? 4.393 -1.416 2.046 1.00 96.25 83 ILE A CA 1
ATOM 643 C C . ILE A 1 83 ? 3.205 -2.244 2.524 1.00 96.25 83 ILE A C 1
ATOM 645 O O . ILE A 1 83 ? 2.636 -1.943 3.572 1.00 96.25 83 ILE A O 1
ATOM 649 N N . PHE A 1 84 ? 2.840 -3.307 1.807 1.00 97.12 84 PHE A N 1
ATOM 650 C CA . PHE A 1 84 ? 1.751 -4.197 2.198 1.00 97.12 84 PHE A CA 1
ATOM 651 C C . PHE A 1 84 ? 1.987 -4.787 3.591 1.00 97.12 84 PHE A C 1
ATOM 653 O O . PHE A 1 84 ? 1.110 -4.704 4.453 1.00 97.12 84 PHE A O 1
ATOM 660 N N . ALA A 1 85 ? 3.195 -5.294 3.852 1.00 97.12 85 ALA A N 1
ATOM 661 C CA . ALA A 1 85 ? 3.544 -5.895 5.131 1.00 97.12 85 ALA A CA 1
ATOM 662 C C . ALA A 1 85 ? 3.347 -4.930 6.305 1.00 97.12 85 ALA A C 1
ATOM 664 O O . ALA A 1 85 ? 2.806 -5.327 7.335 1.00 97.12 85 ALA A O 1
ATOM 665 N N . VAL A 1 86 ? 3.705 -3.653 6.151 1.00 96.38 86 VAL A N 1
ATOM 666 C CA . VAL A 1 86 ? 3.558 -2.651 7.222 1.00 96.38 86 VAL A CA 1
ATOM 667 C C . VAL A 1 86 ? 2.193 -1.955 7.246 1.00 96.38 86 VAL A C 1
ATOM 669 O O . VAL A 1 86 ? 1.929 -1.191 8.174 1.00 96.38 86 VAL A O 1
ATOM 672 N N . SER A 1 87 ? 1.321 -2.171 6.256 1.00 96.12 87 SER A N 1
ATOM 673 C CA . SER A 1 87 ? 0.078 -1.396 6.107 1.00 96.12 87 SER A CA 1
ATOM 674 C C . SER A 1 87 ? -1.220 -2.195 6.149 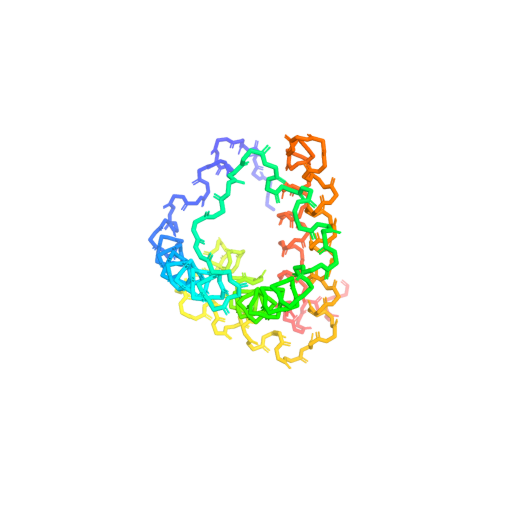1.00 96.12 87 SER A C 1
ATOM 676 O O . SER A 1 87 ? -2.237 -1.611 6.525 1.00 96.12 87 SER A O 1
ATOM 678 N N . VAL A 1 88 ? -1.207 -3.493 5.820 1.00 96.31 88 VAL A N 1
ATOM 679 C CA . VAL A 1 88 ? -2.420 -4.285 5.536 1.00 96.31 88 VAL A CA 1
ATOM 680 C C . VAL A 1 88 ? -3.493 -4.210 6.629 1.00 96.31 88 VAL A C 1
ATOM 682 O O . VAL A 1 88 ? -4.682 -4.198 6.318 1.00 96.31 88 VAL A O 1
ATOM 685 N N . ILE A 1 89 ? -3.098 -4.094 7.900 1.00 95.81 89 ILE A N 1
ATOM 686 C CA . ILE A 1 89 ? -4.030 -3.916 9.026 1.00 95.81 89 ILE A CA 1
ATOM 687 C C . ILE A 1 89 ? -3.825 -2.616 9.813 1.00 95.81 89 ILE A C 1
ATOM 689 O O . ILE A 1 89 ? -4.512 -2.382 10.806 1.00 95.81 89 ILE A O 1
ATOM 693 N N . SER A 1 90 ? -2.905 -1.752 9.389 1.00 94.69 90 SER A N 1
ATOM 694 C CA . SER A 1 90 ? -2.505 -0.574 10.165 1.00 94.69 90 SER A CA 1
ATOM 695 C C . SER A 1 90 ? -3.606 0.480 10.226 1.00 94.69 90 SER A C 1
ATOM 697 O O . SER A 1 90 ? -3.907 0.982 11.303 1.00 94.69 90 SER A O 1
ATOM 699 N N . MET A 1 91 ? -4.270 0.769 9.103 1.00 91.94 91 MET A N 1
ATOM 700 C CA . MET A 1 91 ? -5.382 1.728 9.065 1.00 91.94 91 MET A CA 1
ATOM 701 C C . MET A 1 91 ? -6.569 1.307 9.955 1.00 91.94 91 MET A C 1
ATOM 703 O O . MET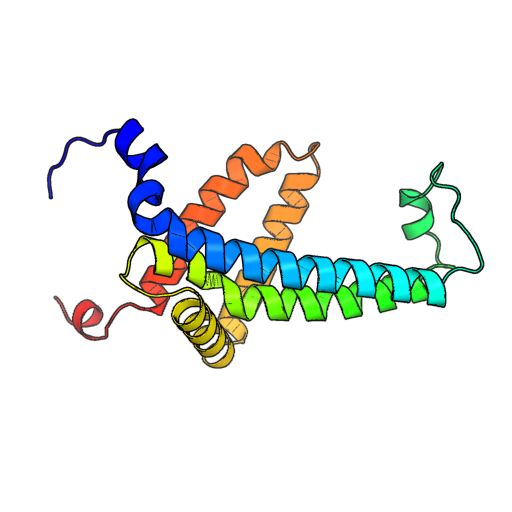 A 1 91 ? -6.931 2.086 10.840 1.00 91.94 91 MET A O 1
ATOM 707 N N . PRO A 1 92 ? -7.155 0.096 9.815 1.00 91.81 92 PRO A N 1
ATOM 708 C CA . PRO A 1 92 ? -8.260 -0.311 10.681 1.00 91.81 92 PRO A CA 1
ATOM 709 C C . PRO A 1 92 ? -7.832 -0.393 12.153 1.00 91.81 92 PRO A C 1
ATOM 711 O O . PRO A 1 92 ? -8.594 0.008 13.025 1.00 91.81 92 PRO A O 1
ATOM 714 N N . MET A 1 93 ? -6.592 -0.804 12.440 1.00 93.00 93 MET A N 1
ATOM 715 C CA . MET A 1 93 ? -6.054 -0.825 13.801 1.00 93.00 93 MET A CA 1
ATOM 716 C C . MET A 1 93 ? -5.929 0.575 14.417 1.00 93.00 93 MET A C 1
ATOM 718 O O . MET A 1 93 ? -6.319 0.754 15.568 1.00 93.00 93 MET A O 1
ATOM 722 N N . LEU A 1 94 ? -5.433 1.559 13.661 1.00 92.62 94 LEU A N 1
ATOM 723 C CA . LEU A 1 94 ? -5.365 2.961 14.084 1.00 92.62 94 LEU A CA 1
ATOM 724 C C . LEU A 1 94 ? -6.755 3.555 14.328 1.00 92.62 94 LEU A C 1
ATOM 726 O O . LEU A 1 94 ? -6.903 4.395 15.213 1.00 92.62 94 LEU A O 1
ATOM 730 N N . MET A 1 95 ? -7.758 3.120 13.556 1.00 89.12 95 MET A N 1
ATOM 731 C CA . MET A 1 95 ? -9.158 3.549 13.658 1.00 89.12 95 MET A CA 1
ATOM 732 C C . MET A 1 95 ? -9.939 2.871 14.790 1.00 89.12 95 MET A C 1
ATOM 734 O O . MET A 1 95 ? -10.863 3.471 15.337 1.00 89.12 95 MET A O 1
ATOM 738 N N . ASP A 1 96 ? -9.588 1.640 15.150 1.00 88.88 96 ASP A N 1
ATOM 739 C CA . ASP A 1 96 ? -10.278 0.860 16.180 1.00 88.88 96 ASP A CA 1
ATOM 740 C C . ASP A 1 96 ? -9.638 1.045 17.564 1.00 88.88 96 ASP A C 1
ATOM 742 O O . ASP A 1 96 ? -10.317 1.330 18.552 1.00 88.88 96 ASP A O 1
ATOM 746 N N . ARG A 1 97 ? -8.304 0.986 17.647 1.00 85.62 97 ARG A N 1
ATOM 747 C CA . ARG A 1 97 ? -7.552 0.923 18.912 1.00 85.62 97 ARG A CA 1
ATOM 748 C C . ARG A 1 97 ? -6.772 2.197 19.184 1.00 85.62 97 ARG A C 1
ATOM 75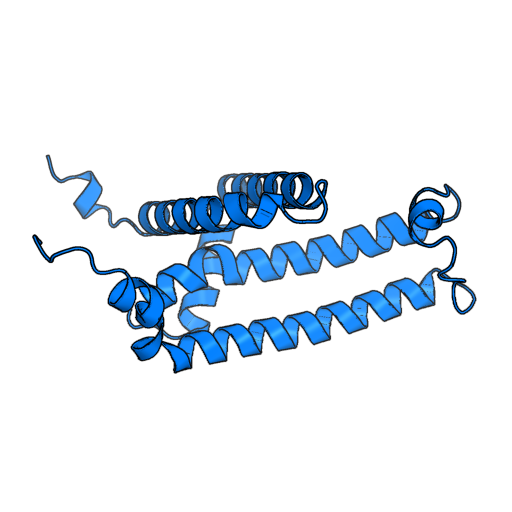0 O O . ARG A 1 97 ? -6.365 2.885 18.257 1.00 85.62 97 ARG A O 1
ATOM 757 N N . ASP A 1 98 ? -6.562 2.524 20.453 1.00 85.38 98 ASP A N 1
ATOM 758 C CA . ASP A 1 98 ? -5.695 3.640 20.841 1.00 85.38 98 ASP A CA 1
ATOM 759 C C . ASP A 1 98 ? -4.224 3.211 20.727 1.00 85.38 98 ASP A C 1
ATOM 761 O O . ASP A 1 98 ? -3.631 2.662 21.654 1.00 85.38 98 ASP A O 1
ATOM 765 N N . THR A 1 99 ? -3.673 3.319 19.519 1.00 89.25 99 THR A N 1
ATOM 766 C CA . THR A 1 99 ? -2.324 2.857 19.181 1.00 89.25 99 THR A CA 1
ATOM 767 C C . THR A 1 99 ? -1.664 3.813 18.196 1.00 89.25 99 THR A C 1
ATOM 769 O O . THR A 1 99 ? -2.341 4.502 17.427 1.00 89.25 99 THR A O 1
ATOM 772 N N . ASP A 1 100 ? -0.338 3.893 18.246 1.00 92.94 100 ASP A N 1
ATOM 773 C CA . ASP A 1 100 ? 0.455 4.733 17.357 1.00 92.94 100 ASP A CA 1
ATOM 774 C C . ASP A 1 100 ? 0.790 4.021 16.030 1.00 92.94 100 ASP A C 1
ATOM 776 O O . ASP A 1 100 ? 0.657 2.803 15.883 1.00 92.94 100 ASP A O 1
ATOM 780 N N . ALA A 1 101 ? 1.241 4.801 15.044 1.00 91.69 101 ALA A N 1
ATOM 781 C CA . ALA A 1 101 ? 1.531 4.313 13.696 1.00 91.69 101 ALA A CA 1
ATOM 782 C C . ALA A 1 101 ? 2.665 3.271 13.645 1.00 91.69 101 ALA A C 1
ATOM 784 O O . ALA A 1 101 ? 2.619 2.366 12.811 1.00 91.69 101 ALA A O 1
ATOM 785 N N . ILE A 1 102 ? 3.664 3.374 14.529 1.00 92.69 102 ILE A N 1
ATOM 786 C CA . ILE A 1 102 ? 4.797 2.440 14.575 1.00 92.69 102 ILE A CA 1
ATOM 787 C C . ILE A 1 102 ? 4.308 1.099 15.118 1.00 92.69 102 ILE A C 1
ATOM 789 O O . ILE A 1 102 ? 4.538 0.058 14.502 1.00 92.69 102 ILE A O 1
ATOM 793 N N . SER A 1 103 ? 3.578 1.125 16.233 1.00 94.69 103 SER A N 1
ATOM 794 C CA . SER A 1 103 ? 2.976 -0.064 16.839 1.00 94.69 103 SER A CA 1
ATOM 795 C C . SER A 1 103 ? 2.022 -0.779 15.877 1.00 94.69 103 SER A C 1
ATOM 797 O O . SER A 1 103 ? 2.073 -2.008 15.754 1.00 94.69 103 SER A O 1
ATOM 799 N N . ALA A 1 104 ? 1.196 -0.025 15.146 1.00 95.44 104 ALA A N 1
ATOM 800 C CA . ALA A 1 104 ? 0.316 -0.569 14.114 1.00 95.44 104 ALA A CA 1
ATOM 801 C C . ALA A 1 104 ? 1.113 -1.241 12.981 1.00 95.44 104 ALA A C 1
ATOM 803 O O . ALA A 1 104 ? 0.861 -2.405 12.660 1.00 95.44 104 ALA A O 1
ATOM 804 N N . GLY A 1 105 ? 2.135 -0.563 12.448 1.00 95.75 105 GLY A N 1
ATOM 805 C CA . GLY A 1 105 ? 2.976 -1.095 11.373 1.00 95.75 105 GLY A CA 1
ATOM 806 C C . GLY A 1 105 ? 3.761 -2.347 11.768 1.00 95.75 105 GLY A C 1
ATOM 807 O O . GLY A 1 105 ? 3.802 -3.319 11.014 1.00 95.75 105 GLY A O 1
ATOM 808 N N . LEU A 1 106 ? 4.324 -2.381 12.979 1.00 96.50 106 LEU A N 1
ATOM 809 C CA . LEU A 1 106 ? 5.010 -3.565 13.506 1.00 96.50 106 LEU A CA 1
ATOM 810 C C . LEU A 1 106 ? 4.047 -4.736 13.727 1.00 96.50 106 LEU A C 1
ATOM 812 O O . LEU A 1 106 ? 4.410 -5.886 13.480 1.00 96.50 106 LEU A O 1
ATOM 816 N N . THR A 1 107 ? 2.820 -4.461 14.172 1.00 96.56 107 THR A N 1
ATOM 817 C CA . THR A 1 107 ? 1.782 -5.491 14.323 1.00 96.56 107 THR A CA 1
ATOM 818 C C . THR A 1 107 ? 1.379 -6.058 12.964 1.00 96.56 107 THR A C 1
ATOM 820 O O . THR A 1 107 ? 1.287 -7.275 12.816 1.00 96.56 107 THR A O 1
ATOM 823 N N . SER A 1 108 ? 1.223 -5.195 11.957 1.00 96.94 108 SER A N 1
ATOM 824 C CA . SER A 1 108 ? 0.975 -5.591 10.570 1.00 96.94 108 SER A CA 1
ATOM 825 C C . SER A 1 108 ? 2.093 -6.482 10.027 1.00 96.94 108 SER A C 1
ATOM 827 O O . SER A 1 108 ? 1.828 -7.572 9.520 1.00 96.94 108 SER A O 1
ATOM 829 N N . LEU A 1 109 ? 3.352 -6.086 10.223 1.00 97.50 109 LEU A N 1
ATOM 830 C CA . LEU A 1 109 ? 4.499 -6.867 9.768 1.00 97.50 109 LEU A CA 1
ATOM 831 C C . LEU A 1 109 ? 4.537 -8.248 10.434 1.00 97.50 109 LEU A C 1
ATOM 833 O O . LEU A 1 109 ? 4.700 -9.262 9.758 1.00 97.50 109 LEU A O 1
ATOM 837 N N . ARG A 1 110 ? 4.339 -8.304 11.758 1.00 97.50 110 ARG A N 1
ATOM 838 C CA . ARG A 1 110 ? 4.269 -9.569 12.506 1.00 97.50 110 ARG A CA 1
ATOM 839 C C . ARG A 1 110 ? 3.152 -10.471 11.992 1.00 97.50 110 ARG A C 1
ATOM 841 O O . ARG A 1 110 ? 3.363 -11.675 11.889 1.00 97.50 110 ARG A O 1
ATOM 848 N N . LEU A 1 111 ? 1.994 -9.904 11.651 1.00 96.94 111 LEU A N 1
ATOM 849 C CA . LEU A 1 111 ? 0.885 -10.655 11.072 1.00 96.94 111 LEU A CA 1
ATOM 850 C C . LEU A 1 111 ? 1.282 -11.290 9.734 1.00 96.94 111 LEU A C 1
ATOM 852 O O . LEU A 1 111 ? 1.076 -12.488 9.549 1.00 96.94 111 LEU A O 1
ATOM 856 N N . VAL A 1 112 ? 1.888 -10.519 8.827 1.00 97.69 112 VAL A N 1
ATOM 857 C CA . VAL A 1 112 ? 2.328 -11.034 7.520 1.00 97.69 112 VAL A CA 1
ATOM 858 C C . VAL A 1 112 ? 3.374 -12.132 7.663 1.00 97.69 112 VAL A C 1
ATOM 860 O O . VAL A 1 112 ? 3.266 -13.160 6.999 1.00 97.69 112 VAL A O 1
ATOM 863 N N . LEU A 1 113 ? 4.329 -11.972 8.578 1.00 97.38 113 LEU A N 1
ATOM 864 C CA . LEU A 1 113 ? 5.351 -12.987 8.838 1.00 97.38 113 LEU A CA 1
ATOM 865 C C . LEU A 1 113 ? 4.790 -14.253 9.505 1.00 97.38 113 LEU A C 1
ATOM 867 O O . LEU A 1 113 ? 5.303 -15.342 9.264 1.00 97.38 113 LEU A O 1
ATOM 871 N N . ALA A 1 114 ? 3.738 -14.136 10.319 1.00 97.19 114 ALA A N 1
ATOM 872 C CA . ALA A 1 114 ? 3.115 -15.278 10.988 1.00 97.19 114 ALA A CA 1
ATOM 873 C C . ALA A 1 114 ? 2.245 -16.136 10.049 1.00 97.19 114 ALA A C 1
ATOM 875 O O . ALA A 1 114 ? 2.077 -17.329 10.291 1.00 97.19 114 ALA A O 1
ATOM 876 N N . GLN A 1 115 ? 1.676 -15.546 8.993 1.00 95.69 115 GLN A N 1
ATOM 877 C CA . GLN A 1 115 ? 0.788 -16.236 8.047 1.00 95.69 115 GLN A CA 1
ATOM 878 C C . GLN A 1 115 ? 1.014 -15.773 6.593 1.00 95.69 115 GLN A C 1
ATOM 880 O O . GLN A 1 115 ? 0.099 -15.245 5.948 1.00 95.69 115 GLN A O 1
ATOM 885 N N . PRO A 1 116 ? 2.219 -15.995 6.036 1.00 96.38 116 PRO A N 1
ATOM 886 C CA . PRO A 1 116 ? 2.628 -15.416 4.757 1.00 96.38 116 PRO A CA 1
ATOM 887 C C . PRO A 1 116 ? 1.781 -15.896 3.579 1.00 96.38 116 PRO A C 1
ATOM 889 O O . PRO A 1 116 ? 1.527 -15.124 2.663 1.00 96.38 116 PRO A O 1
ATOM 892 N N . LEU A 1 117 ? 1.293 -17.140 3.602 1.00 97.31 117 LEU A N 1
ATOM 893 C CA . LEU A 1 117 ? 0.450 -17.673 2.526 1.00 97.31 117 LEU A CA 1
ATOM 894 C C . LEU A 1 117 ? -0.927 -17.001 2.484 1.00 97.31 117 LEU A C 1
ATOM 896 O O . LEU A 1 117 ? -1.385 -16.603 1.417 1.00 97.31 117 LEU A O 1
ATOM 900 N N . VAL A 1 118 ? -1.568 -16.834 3.646 1.00 96.62 118 VAL A N 1
ATOM 901 C CA . VAL A 1 118 ? -2.883 -16.180 3.748 1.00 96.62 118 VAL A CA 1
ATOM 902 C C . VAL A 1 118 ? -2.764 -14.712 3.346 1.00 96.62 118 VAL A C 1
ATOM 904 O O . VAL A 1 118 ? -3.563 -14.214 2.556 1.00 96.62 118 VAL A O 1
ATOM 907 N N . MET A 1 119 ? -1.732 -14.031 3.844 1.00 97.06 119 MET A N 1
ATOM 908 C CA . MET A 1 119 ? -1.496 -12.619 3.543 1.00 97.06 119 MET A CA 1
ATOM 909 C C . MET A 1 119 ? -1.041 -12.408 2.097 1.00 97.06 119 MET A C 1
ATOM 911 O O . MET A 1 119 ? -1.464 -11.443 1.469 1.00 97.06 119 MET A O 1
ATOM 915 N N . GLY A 1 120 ? -0.262 -13.331 1.532 1.00 96.81 120 GLY A N 1
ATOM 916 C CA . GLY A 1 120 ? 0.105 -13.327 0.117 1.00 96.81 120 GLY A CA 1
ATOM 917 C C . GLY A 1 120 ? -1.109 -13.506 -0.794 1.00 96.81 120 GLY A C 1
ATOM 918 O O . GLY A 1 120 ? -1.271 -12.751 -1.750 1.00 96.81 120 GLY A O 1
ATOM 919 N N . PHE A 1 121 ? -2.012 -14.435 -0.464 1.00 97.69 121 PHE A N 1
ATOM 920 C CA . PHE A 1 121 ? -3.273 -14.597 -1.192 1.00 97.69 121 PHE A CA 1
ATOM 921 C C . PHE A 1 121 ? -4.150 -13.343 -1.097 1.00 97.69 121 PHE A C 1
ATOM 923 O O . PHE A 1 121 ? -4.687 -12.883 -2.104 1.00 97.69 121 PHE A O 1
ATOM 930 N N . TRP A 1 122 ? -4.256 -12.750 0.094 1.00 97.31 122 TRP A N 1
ATOM 931 C CA . TRP A 1 122 ? -4.999 -11.507 0.294 1.00 97.31 122 TRP A CA 1
ATOM 932 C C . TRP A 1 122 ? -4.416 -10.338 -0.514 1.00 97.31 122 TRP A C 1
ATOM 934 O O . TRP A 1 122 ? -5.156 -9.631 -1.198 1.00 97.31 122 TRP A O 1
ATOM 944 N N . GLY A 1 123 ? -3.090 -10.174 -0.503 1.00 97.06 123 GLY A N 1
ATOM 945 C CA . GLY A 1 123 ? -2.396 -9.166 -1.306 1.00 97.06 123 GLY A CA 1
ATOM 946 C C . GLY A 1 123 ? -2.596 -9.371 -2.810 1.00 97.06 123 GLY A C 1
ATOM 947 O O . GLY A 1 123 ? -2.851 -8.409 -3.539 1.00 97.06 123 GLY A O 1
ATOM 948 N N . LEU A 1 124 ? -2.566 -10.623 -3.277 1.00 97.19 124 LEU A N 1
ATOM 949 C CA . LEU A 1 124 ? -2.854 -10.967 -4.671 1.00 97.19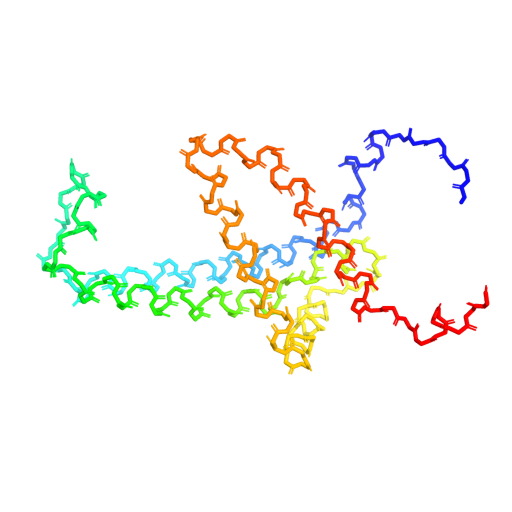 124 LEU A CA 1
ATOM 950 C C . LEU A 1 124 ? -4.296 -10.605 -5.047 1.00 97.19 124 LEU A C 1
ATOM 952 O O . LEU A 1 124 ? -4.518 -9.992 -6.089 1.00 97.19 124 LEU A O 1
ATOM 956 N N . LEU A 1 125 ? -5.269 -10.928 -4.192 1.00 97.81 125 LEU A N 1
ATOM 957 C CA . LEU A 1 125 ? -6.675 -10.614 -4.433 1.00 97.81 125 LEU A CA 1
ATOM 958 C C . LEU A 1 125 ? -6.907 -9.101 -4.530 1.00 97.81 125 LEU A C 1
ATOM 960 O O . LEU A 1 125 ? -7.558 -8.649 -5.469 1.00 97.81 125 LEU A O 1
ATOM 964 N N . ILE A 1 126 ? -6.334 -8.318 -3.609 1.00 97.19 126 ILE A N 1
ATOM 965 C CA . ILE A 1 126 ? -6.373 -6.849 -3.675 1.00 97.19 126 ILE A CA 1
ATOM 966 C C . ILE A 1 126 ? -5.796 -6.367 -5.007 1.00 97.19 126 ILE A C 1
ATOM 968 O O . ILE A 1 126 ? -6.437 -5.581 -5.700 1.00 97.19 126 ILE A O 1
ATOM 972 N N . THR A 1 127 ? -4.616 -6.865 -5.381 1.00 96.62 127 THR A N 1
ATOM 973 C CA . THR A 1 127 ? -3.923 -6.454 -6.609 1.00 96.62 127 THR A CA 1
ATOM 974 C C . THR A 1 127 ? -4.776 -6.720 -7.847 1.00 96.62 127 THR A C 1
ATOM 976 O O . THR A 1 127 ? -4.959 -5.824 -8.667 1.00 96.62 127 THR A O 1
ATOM 979 N N . LEU A 1 128 ? -5.351 -7.920 -7.968 1.00 97.44 128 LEU A N 1
ATOM 980 C CA . LEU A 1 128 ? -6.186 -8.294 -9.112 1.00 97.44 128 LEU A CA 1
ATOM 981 C C . LEU A 1 128 ? -7.480 -7.477 -9.177 1.00 97.44 128 LEU A C 1
ATOM 983 O O . LEU A 1 128 ? -7.864 -7.024 -10.254 1.00 97.44 128 LEU A O 1
ATOM 987 N N . LEU A 1 129 ? -8.139 -7.258 -8.036 1.00 97.50 129 LEU A N 1
ATOM 988 C CA . LEU A 1 129 ? -9.368 -6.466 -7.971 1.00 97.50 129 LEU A CA 1
ATOM 989 C C . LEU A 1 129 ? -9.115 -5.000 -8.325 1.00 97.50 129 LEU A C 1
ATOM 991 O O . LEU A 1 129 ? -9.886 -4.417 -9.084 1.00 97.50 129 LEU A O 1
ATOM 995 N N . VAL A 1 130 ? -8.032 -4.410 -7.812 1.00 96.94 130 VAL A N 1
ATOM 996 C CA . VAL A 1 130 ? -7.644 -3.030 -8.128 1.00 96.94 130 VAL A CA 1
ATOM 997 C C . VAL A 1 130 ? -7.254 -2.907 -9.597 1.00 96.94 130 VAL A C 1
ATOM 999 O O . VAL A 1 130 ? -7.763 -2.018 -10.275 1.00 96.94 130 VAL A O 1
ATOM 1002 N N . ALA A 1 131 ? -6.436 -3.824 -10.121 1.00 95.25 131 ALA A N 1
ATOM 1003 C CA . ALA A 1 131 ? -6.060 -3.828 -11.532 1.00 95.25 131 ALA A CA 1
ATOM 1004 C C . ALA A 1 131 ? -7.298 -3.911 -12.440 1.00 95.25 131 ALA A C 1
ATOM 1006 O O . ALA A 1 131 ? -7.456 -3.087 -13.338 1.00 95.25 131 ALA A O 1
ATOM 1007 N N . ALA A 1 132 ? -8.227 -4.831 -12.158 1.00 96.75 132 ALA A N 1
ATOM 1008 C CA . ALA A 1 132 ? -9.488 -4.948 -12.891 1.00 96.75 132 ALA A CA 1
ATOM 1009 C C . ALA A 1 132 ? -10.358 -3.681 -12.778 1.00 96.75 132 ALA A C 1
ATOM 1011 O O . ALA A 1 132 ? -10.966 -3.254 -13.757 1.00 96.75 132 ALA A O 1
ATOM 1012 N N . ALA A 1 133 ? -10.392 -3.045 -11.605 1.00 96.56 133 ALA A N 1
ATOM 1013 C CA . ALA A 1 133 ? -11.144 -1.815 -11.363 1.00 96.56 133 ALA A CA 1
ATOM 1014 C C . ALA A 1 133 ? -10.570 -0.581 -12.079 1.00 96.56 133 ALA A C 1
ATOM 1016 O O . ALA A 1 133 ? -11.302 0.385 -12.311 1.00 96.56 133 ALA A O 1
ATOM 1017 N N . MET A 1 134 ? -9.280 -0.607 -12.430 1.00 95.12 134 MET A N 1
ATOM 1018 C CA . MET A 1 134 ? -8.609 0.464 -13.169 1.00 95.12 134 MET A CA 1
ATOM 1019 C C . MET A 1 134 ? -8.931 0.447 -14.669 1.00 95.12 134 MET A C 1
ATOM 1021 O O . MET A 1 134 ? -8.959 1.519 -15.274 1.00 95.12 134 MET A O 1
ATOM 1025 N N . LEU A 1 135 ? -9.236 -0.721 -15.257 1.00 93.31 135 LEU A N 1
ATOM 1026 C CA . LEU A 1 135 ? -9.555 -0.873 -16.689 1.00 93.31 135 LEU A CA 1
ATOM 1027 C C . LEU A 1 135 ? -10.631 0.111 -17.200 1.00 93.31 135 LEU A C 1
ATOM 1029 O O . LEU A 1 135 ? -10.396 0.750 -18.226 1.00 93.31 135 LEU A O 1
ATOM 1033 N N . PRO A 1 136 ? -11.791 0.282 -16.533 1.00 91.12 136 PRO A N 1
ATOM 1034 C CA . PRO A 1 136 ? -12.822 1.219 -16.975 1.00 91.12 136 PRO A CA 1
ATOM 1035 C C . PRO A 1 136 ? -12.510 2.661 -16.532 1.00 91.12 136 PRO A C 1
ATOM 1037 O O . PRO A 1 136 ? -13.274 3.245 -15.766 1.00 91.12 136 PRO A O 1
ATOM 1040 N N . TRP A 1 137 ? -11.381 3.234 -16.970 1.00 91.81 137 TRP A N 1
ATOM 1041 C CA . TRP A 1 137 ? -10.942 4.590 -16.586 1.00 91.81 137 TRP A CA 1
ATOM 1042 C C . TRP A 1 137 ? -11.031 4.840 -15.072 1.00 91.81 137 TRP A C 1
ATOM 1044 O O . TRP A 1 137 ? -11.517 5.878 -14.628 1.00 91.81 137 TRP A O 1
ATOM 1054 N N . PHE A 1 138 ? -10.583 3.873 -14.264 1.00 92.69 138 PHE A N 1
ATOM 1055 C CA . PHE A 1 138 ? -10.602 3.948 -12.796 1.00 92.69 138 PHE A CA 1
ATOM 1056 C C . PHE A 1 138 ? -11.997 4.030 -12.144 1.00 92.69 138 PHE A C 1
ATOM 1058 O O . PHE A 1 138 ? -12.088 4.026 -10.916 1.00 92.69 138 PHE A O 1
ATOM 1065 N N . LEU A 1 139 ? -13.096 4.031 -12.911 1.00 94.50 139 LEU A N 1
ATOM 1066 C CA . LEU A 1 139 ? -14.459 4.123 -12.371 1.00 94.50 139 LEU A CA 1
ATOM 1067 C C . LEU A 1 139 ? -14.817 2.932 -11.476 1.00 94.50 139 LEU A C 1
ATOM 1069 O O . LEU A 1 139 ? -15.577 3.085 -10.519 1.00 94.50 139 LEU A O 1
ATOM 1073 N N . GLY A 1 140 ? -14.232 1.757 -11.733 1.00 94.69 140 GLY A N 1
ATOM 1074 C CA . GLY A 1 140 ? -14.432 0.568 -10.906 1.00 94.69 140 GLY A CA 1
ATOM 1075 C C . GLY A 1 140 ? -13.991 0.767 -9.452 1.00 94.69 140 GLY A C 1
ATOM 1076 O O . GLY A 1 140 ? -14.535 0.122 -8.555 1.00 94.69 140 GLY A O 1
ATOM 1077 N N . LEU A 1 141 ? -13.063 1.696 -9.187 1.00 95.38 141 LEU A N 1
ATOM 1078 C CA . LEU A 1 141 ? -12.589 1.990 -7.833 1.00 95.38 141 LEU A CA 1
ATOM 1079 C C . LEU A 1 141 ? -13.678 2.595 -6.944 1.00 95.38 141 LEU A C 1
ATOM 1081 O O . LEU A 1 141 ? -13.631 2.385 -5.736 1.00 95.38 141 LEU A O 1
ATOM 1085 N N . LEU A 1 142 ? -14.695 3.256 -7.513 1.00 95.69 142 LEU A N 1
ATOM 1086 C CA . LEU A 1 142 ? -15.840 3.762 -6.744 1.00 95.69 142 LEU A CA 1
ATOM 1087 C C . LEU A 1 142 ? -16.598 2.639 -6.025 1.00 95.69 142 LEU A C 1
ATOM 1089 O O . LEU A 1 142 ? -17.193 2.874 -4.978 1.00 95.69 142 LEU A O 1
ATOM 1093 N N . VAL A 1 143 ? -16.556 1.420 -6.570 1.00 96.00 143 VAL A N 1
ATOM 1094 C CA . VAL A 1 143 ? -17.186 0.234 -5.978 1.00 96.00 143 VAL A CA 1
ATOM 1095 C C . VAL A 1 143 ? -16.160 -0.624 -5.247 1.00 96.00 143 VAL A C 1
ATOM 1097 O O . VAL A 1 143 ? -16.383 -1.031 -4.108 1.00 96.00 143 VAL A O 1
ATOM 1100 N N . VAL A 1 144 ? -15.013 -0.884 -5.877 1.00 97.06 144 VAL A N 1
ATOM 1101 C CA . VAL A 1 144 ? -14.000 -1.788 -5.325 1.00 97.06 144 VAL A CA 1
ATOM 1102 C C . VAL A 1 144 ? -13.329 -1.204 -4.085 1.00 97.06 144 VAL A C 1
ATOM 1104 O O . VAL A 1 144 ? -13.090 -1.953 -3.142 1.00 97.06 144 VAL A O 1
ATOM 1107 N N . ALA A 1 145 ? -13.077 0.108 -4.016 1.00 94.56 145 ALA A N 1
ATOM 1108 C CA . ALA A 1 145 ? -12.417 0.696 -2.850 1.00 94.56 145 ALA A CA 1
ATOM 1109 C C . ALA A 1 145 ? -13.263 0.585 -1.562 1.00 94.56 145 ALA A C 1
ATOM 1111 O O . ALA A 1 145 ? -12.722 0.104 -0.563 1.00 94.56 145 ALA A O 1
ATOM 1112 N N . PRO A 1 146 ? -14.574 0.914 -1.544 1.00 94.12 146 PRO A N 1
ATOM 1113 C CA . PRO A 1 146 ? -15.418 0.659 -0.373 1.00 94.12 146 PRO A CA 1
ATOM 1114 C C . PRO A 1 146 ? -15.495 -0.821 0.017 1.00 94.12 146 PRO A C 1
ATOM 1116 O O . PRO A 1 146 ? -15.410 -1.151 1.201 1.00 94.12 146 PRO A O 1
ATOM 1119 N N . VAL A 1 147 ? -15.618 -1.720 -0.969 1.00 96.50 147 VAL A N 1
ATOM 1120 C CA . VAL A 1 147 ? -15.696 -3.171 -0.731 1.00 96.50 147 VAL A CA 1
ATOM 1121 C C . VAL A 1 147 ? -14.400 -3.695 -0.118 1.00 96.50 147 VAL A C 1
ATOM 1123 O O . VAL A 1 147 ? -14.445 -4.409 0.882 1.00 96.50 147 VAL A O 1
ATOM 1126 N N . LEU A 1 148 ? -13.245 -3.308 -0.662 1.00 96.19 148 LEU A N 1
ATOM 1127 C CA . L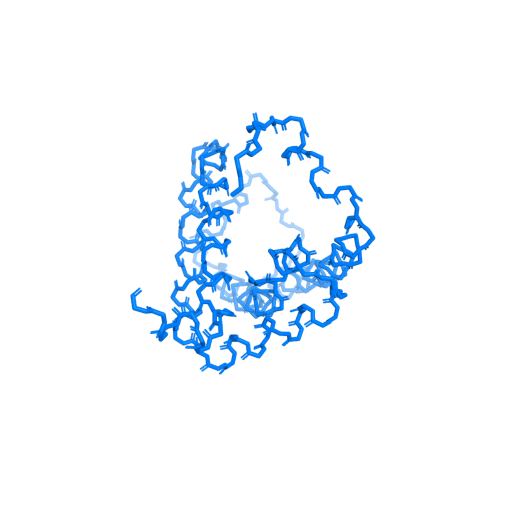EU A 1 148 ? -11.942 -3.676 -0.112 1.00 96.19 148 LEU A CA 1
ATOM 1128 C C . LEU A 1 148 ? -11.711 -3.068 1.267 1.00 96.19 148 LEU A C 1
ATOM 1130 O O . LEU A 1 148 ? -11.162 -3.749 2.129 1.00 96.19 148 LEU A O 1
ATOM 1134 N N . GLY A 1 149 ? -12.151 -1.832 1.512 1.00 93.81 149 GLY A N 1
ATOM 1135 C CA . GLY A 1 149 ? -12.100 -1.222 2.840 1.00 93.81 149 GLY A CA 1
ATOM 1136 C C . GLY A 1 149 ? -12.894 -2.032 3.867 1.00 93.81 149 GLY A C 1
ATOM 1137 O O . GLY A 1 149 ? -12.376 -2.372 4.932 1.00 93.81 149 GLY A O 1
ATOM 1138 N N . HIS A 1 150 ? -14.120 -2.426 3.517 1.00 94.31 150 HIS A N 1
ATOM 1139 C CA . HIS A 1 150 ? -14.951 -3.277 4.365 1.00 94.31 150 HIS A CA 1
ATOM 1140 C C . HIS A 1 150 ? -14.329 -4.664 4.580 1.00 94.31 150 HIS A C 1
ATOM 1142 O O . HIS A 1 150 ? -14.202 -5.125 5.713 1.00 94.31 150 HIS A O 1
ATOM 1148 N N . ALA A 1 151 ? -13.869 -5.319 3.516 1.00 95.00 151 ALA A N 1
ATOM 1149 C CA . ALA A 1 151 ? -13.226 -6.623 3.615 1.00 95.00 151 ALA A CA 1
ATOM 1150 C C . ALA A 1 151 ? -11.924 -6.569 4.437 1.00 95.00 151 ALA A C 1
ATOM 1152 O O . ALA A 1 151 ? -11.682 -7.456 5.252 1.00 95.00 151 ALA A O 1
ATOM 1153 N N . SER A 1 152 ? -11.132 -5.499 4.309 1.00 94.00 152 SER A N 1
ATOM 1154 C CA . SER A 1 152 ? -9.911 -5.280 5.100 1.00 94.00 152 SER A CA 1
ATOM 1155 C C . SER A 1 152 ? -10.221 -5.067 6.581 1.00 94.00 152 SER A C 1
ATOM 1157 O O . SER A 1 152 ? -9.497 -5.568 7.438 1.00 94.00 152 SER A O 1
ATOM 1159 N N . TRP A 1 153 ? -11.330 -4.392 6.902 1.00 94.12 153 TRP A N 1
ATOM 1160 C CA . TRP A 1 153 ? -11.831 -4.298 8.276 1.00 94.12 153 TRP A CA 1
ATOM 1161 C C . TRP A 1 153 ? -12.175 -5.677 8.851 1.00 94.12 153 TRP A C 1
ATOM 1163 O O . TRP A 1 153 ? -11.804 -5.999 9.981 1.00 94.12 153 TRP A O 1
ATOM 1173 N N . HIS A 1 154 ? -12.841 -6.527 8.067 1.00 93.81 154 HIS A N 1
ATOM 1174 C CA . HIS A 1 154 ? -13.141 -7.899 8.475 1.00 93.81 154 HIS A CA 1
ATOM 1175 C C . HIS A 1 154 ? -11.881 -8.759 8.618 1.00 93.81 154 HIS A C 1
ATOM 1177 O O . HIS A 1 154 ? -11.760 -9.481 9.607 1.00 93.81 154 HIS A O 1
ATOM 1183 N N . ALA A 1 155 ? -10.924 -8.642 7.696 1.00 92.75 155 ALA A N 1
ATOM 1184 C CA . ALA A 1 155 ? -9.634 -9.319 7.780 1.00 92.75 155 ALA A CA 1
ATOM 1185 C C . ALA A 1 155 ? -8.865 -8.902 9.044 1.00 92.75 155 ALA A C 1
ATOM 1187 O O . ALA A 1 155 ? -8.379 -9.760 9.776 1.00 92.75 155 ALA A O 1
ATOM 1188 N N . TYR A 1 156 ? -8.835 -7.603 9.357 1.00 94.50 156 TYR A N 1
ATOM 1189 C CA . TYR A 1 156 ? -8.275 -7.064 10.598 1.00 94.50 156 TYR A CA 1
ATOM 1190 C C . TYR A 1 156 ? -8.927 -7.677 11.843 1.00 94.50 156 TYR A C 1
ATOM 1192 O O . TYR A 1 156 ? -8.231 -8.186 12.726 1.00 94.50 156 TYR A O 1
ATOM 1200 N N . ARG A 1 157 ? -10.265 -7.664 11.907 1.00 92.88 157 ARG A N 1
ATOM 1201 C CA . ARG A 1 157 ? -10.998 -8.223 13.048 1.00 92.88 157 ARG A CA 1
ATOM 1202 C C . ARG A 1 157 ? -10.747 -9.717 13.205 1.00 92.88 157 ARG A C 1
ATOM 1204 O O . ARG A 1 157 ? -10.518 -10.163 14.321 1.00 92.88 157 ARG A O 1
ATOM 1211 N N . ALA A 1 158 ? -10.747 -10.474 12.110 1.00 91.19 158 ALA A N 1
ATOM 1212 C CA . ALA A 1 158 ? -10.455 -11.904 12.133 1.00 91.19 158 ALA A CA 1
ATOM 1213 C C . ALA A 1 158 ? -9.011 -12.189 12.580 1.00 91.19 158 ALA A C 1
ATOM 1215 O O . ALA A 1 158 ? -8.781 -13.094 13.379 1.00 91.19 158 ALA A O 1
ATOM 1216 N N . ALA A 1 159 ? -8.047 -11.391 12.113 1.00 89.75 159 ALA A N 1
ATOM 1217 C CA . ALA A 1 159 ? -6.635 -11.543 12.449 1.00 89.75 159 ALA A CA 1
ATOM 1218 C C . ALA A 1 159 ? -6.334 -11.263 13.928 1.00 89.75 159 ALA A C 1
ATOM 1220 O O . ALA A 1 159 ? -5.463 -11.913 14.505 1.00 89.75 159 ALA A O 1
ATOM 1221 N N . LEU A 1 160 ? -7.040 -10.307 14.543 1.00 87.81 160 LEU A N 1
ATOM 1222 C CA . LEU A 1 160 ? -6.811 -9.899 15.933 1.00 87.81 160 LEU A CA 1
ATOM 1223 C C . LEU A 1 160 ? -7.899 -10.356 16.918 1.00 87.81 160 LEU A C 1
ATOM 1225 O O . LEU A 1 160 ? -7.888 -9.905 18.067 1.00 87.81 160 LEU A O 1
ATOM 1229 N N . ALA A 1 161 ? -8.816 -11.236 16.502 1.00 81.12 161 ALA A N 1
ATOM 1230 C CA . ALA A 1 161 ? -9.824 -11.825 17.382 1.00 81.12 161 ALA A CA 1
ATOM 1231 C C . ALA A 1 161 ? -9.147 -12.670 18.475 1.00 81.12 161 ALA A C 1
ATOM 1233 O O . ALA A 1 161 ? -8.485 -13.682 18.197 1.00 81.12 161 ALA A O 1
ATOM 1234 N N . ALA A 1 162 ? -9.314 -12.251 19.733 1.00 55.97 162 ALA A N 1
ATOM 1235 C CA . ALA A 1 162 ? -8.771 -12.957 20.887 1.00 55.97 162 ALA A CA 1
ATOM 1236 C C . ALA A 1 162 ? -9.395 -14.366 21.008 1.00 55.97 162 ALA A C 1
ATOM 1238 O O . ALA A 1 162 ? -10.563 -14.552 20.658 1.00 55.97 162 ALA A O 1
ATOM 1239 N N . PRO A 1 163 ? -8.674 -15.368 21.552 1.00 52.16 163 PRO A N 1
ATOM 1240 C CA . PRO A 1 163 ? -9.205 -16.721 21.760 1.00 52.16 163 PRO A CA 1
ATOM 1241 C C . PRO A 1 163 ? -10.528 -16.782 22.550 1.00 52.16 163 PRO A C 1
ATOM 1243 O O . PRO A 1 163 ? -11.291 -17.726 22.386 1.00 52.16 163 PRO A O 1
ATOM 1246 N N . GLN A 1 164 ? -10.826 -15.767 23.367 1.00 44.78 164 GLN A N 1
ATOM 1247 C CA . GLN A 1 164 ? -12.036 -15.687 24.194 1.00 44.78 164 GLN A CA 1
ATOM 1248 C C . GLN A 1 164 ? -13.331 -15.467 23.383 1.00 44.78 164 GLN A C 1
ATOM 1250 O O . GLN A 1 164 ? -14.379 -15.932 23.816 1.00 44.78 164 GLN A O 1
ATOM 1255 N N . GLU A 1 165 ? -13.281 -14.854 22.191 1.00 48.03 165 GLU A N 1
ATOM 1256 C CA . GLU A 1 165 ? -14.451 -14.751 21.288 1.00 48.03 165 GLU A CA 1
ATOM 1257 C C . GLU A 1 165 ? -14.722 -16.056 20.523 1.00 48.03 165 GLU A C 1
ATOM 1259 O O . GLU A 1 165 ? -15.841 -16.286 20.079 1.00 48.03 165 GLU A O 1
ATOM 1264 N N . ARG A 1 166 ? -13.723 -16.942 20.393 1.00 50.69 166 ARG A N 1
ATOM 1265 C CA . ARG A 1 166 ? -13.884 -18.270 19.770 1.00 50.69 166 ARG A CA 1
ATOM 1266 C C . ARG A 1 166 ? -14.491 -19.320 20.710 1.00 50.69 166 ARG A C 1
ATOM 1268 O O . ARG A 1 166 ? -14.849 -20.394 20.242 1.00 50.69 166 ARG A O 1
ATOM 1275 N N . ALA A 1 167 ? -14.578 -19.021 22.008 1.00 46.06 167 ALA A N 1
ATOM 1276 C CA . ALA A 1 167 ? -15.079 -19.918 23.052 1.00 46.06 167 ALA A CA 1
ATOM 1277 C C . ALA A 1 167 ? -16.404 -19.452 23.689 1.00 46.06 167 ALA A C 1
ATOM 1279 O O . ALA A 1 167 ? -16.887 -20.098 24.618 1.00 46.06 167 ALA A O 1
ATOM 1280 N N . ALA A 1 168 ? -16.984 -18.339 23.226 1.00 39.66 168 ALA A N 1
ATOM 1281 C CA . ALA A 1 168 ? -18.331 -17.946 23.628 1.00 39.66 168 ALA A CA 1
ATOM 1282 C C . ALA A 1 168 ? -19.354 -18.831 22.877 1.00 39.66 168 ALA A C 1
ATOM 1284 O O . ALA A 1 168 ? -19.249 -18.914 21.652 1.00 39.66 168 ALA A O 1
ATOM 1285 N N . PRO A 1 169 ? -20.264 -19.526 23.590 1.00 46.19 169 PRO A N 1
ATOM 1286 C CA . PRO A 1 169 ? -21.234 -20.451 22.999 1.00 46.19 169 PRO A CA 1
ATOM 1287 C C . PRO A 1 169 ? -22.268 -19.764 22.101 1.00 46.19 169 PRO A C 1
ATOM 1289 O O . PRO A 1 169 ? -22.569 -18.569 22.338 1.00 46.19 169 PRO A O 1
#

Secondary structure (DSSP, 8-state):
--PPP-HHHHHTTTGGGHHHHHHHHHHHHHHHHHHHHHHHHHHHHH-SS---GGGHHHHTT-GGGHHHHHHHHHHHHHHHHHHHHHHTTHHHHHHHSS--HHHHHHHHHHHHHHSHHHHHHHHHHHHHHHHHHHTTTTTTHHHHHHHHHHHHHHHHHHHH--TTTTS--

Sequence (169 aa):
RGVRPDLGRSLLAWEPRLKNIAVFGAVLLVLEMIWGRASLVVFALTFDGMPDFKGSLLALLDPRNVEFIVAYTAVGAIFALWIFAVSVISMPMLMDRDTDAISAGLTSLRLVLAQPLVMGFWGLLITLLVAAAMLPWFLGLLVVAPVLGHASWHAYRAALAAPQERAAP

pLDDT: mean 86.7, std 13.65, range [39.66, 97.81]